Protein AF-A0A7C1KTA9-F1 (afdb_monomer)

Nearest PDB structures (foldseek):
  2efl-assembly1_A-2  TM=5.751E-01  e=6.098E+00  Homo sapiens

Secondary structure (DSSP, 8-state):
-HHHHHHHHHHHHHHHHHHHHHHHHHHTGGG-HHHHHHTT--HHHHHHHHHHHHHHHHHHHHHHHHHHHHHHHHHHHHTSSS--HHHHHHHHHHHHHTT-

Structure (mmCIF, N/CA/C/O backbone):
data_AF-A0A7C1KTA9-F1
#
_entry.id   AF-A0A7C1KTA9-F1
#
loop_
_atom_site.group_PDB
_atom_site.id
_atom_site.type_symbol
_atom_site.label_atom_id
_atom_site.label_alt_id
_atom_site.label_comp_id
_atom_site.label_asym_id
_a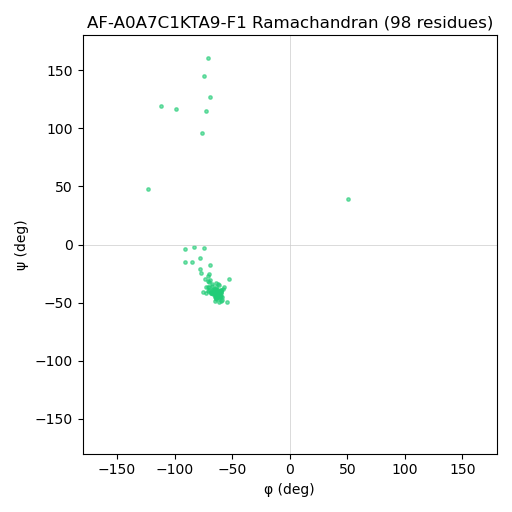tom_site.label_entity_id
_atom_site.label_seq_id
_atom_site.pdbx_PDB_ins_code
_atom_site.Cartn_x
_atom_site.Cartn_y
_atom_site.Cartn_z
_atom_site.occupancy
_atom_site.B_iso_or_equiv
_atom_site.auth_seq_id
_atom_site.auth_comp_id
_atom_site.auth_asym_id
_atom_site.auth_atom_id
_atom_site.pdbx_PDB_model_num
ATOM 1 N N . MET A 1 1 ? -27.451 -43.903 -3.979 1.00 48.47 1 MET A N 1
ATOM 2 C CA . MET A 1 1 ? -26.126 -43.315 -4.310 1.00 48.47 1 MET A CA 1
ATOM 3 C C . MET A 1 1 ? -26.170 -41.825 -4.669 1.00 48.47 1 MET A C 1
ATOM 5 O O . MET A 1 1 ? -25.280 -41.112 -4.232 1.00 48.47 1 MET A O 1
ATOM 9 N N . MET A 1 2 ? -27.190 -41.314 -5.377 1.00 46.22 2 MET A N 1
ATOM 10 C CA . MET A 1 2 ? -27.268 -39.892 -5.784 1.00 46.22 2 MET A CA 1
ATOM 11 C C . MET A 1 2 ? -27.325 -38.861 -4.634 1.00 46.22 2 MET A C 1
ATOM 13 O O . MET A 1 2 ? -26.761 -37.779 -4.770 1.00 46.22 2 MET A O 1
ATOM 17 N N . GLN A 1 3 ? -27.957 -39.165 -3.492 1.00 50.12 3 GLN A N 1
ATOM 18 C CA . GLN A 1 3 ? -28.042 -38.218 -2.362 1.00 50.12 3 GLN A CA 1
ATOM 19 C C . GLN A 1 3 ? -26.707 -38.008 -1.630 1.00 50.12 3 GLN A C 1
ATOM 21 O O . GLN A 1 3 ? -26.431 -36.902 -1.169 1.00 50.12 3 GLN A O 1
ATOM 26 N N . ARG A 1 4 ? -25.845 -39.034 -1.572 1.00 52.72 4 ARG A N 1
ATOM 27 C CA . ARG A 1 4 ? -24.536 -38.945 -0.903 1.00 52.72 4 ARG A CA 1
ATOM 28 C C . ARG A 1 4 ? -23.595 -37.994 -1.649 1.00 52.72 4 ARG A C 1
ATOM 30 O O . ARG A 1 4 ? -22.889 -37.222 -1.014 1.00 52.72 4 ARG A O 1
ATOM 37 N N . ASN A 1 5 ? -23.670 -37.969 -2.983 1.00 58.38 5 ASN A N 1
ATOM 38 C CA . ASN A 1 5 ? -22.894 -37.043 -3.814 1.00 58.38 5 ASN A CA 1
ATOM 39 C C . ASN A 1 5 ? -23.367 -35.586 -3.675 1.00 58.38 5 ASN A C 1
ATOM 41 O O . ASN A 1 5 ? -22.544 -34.677 -3.726 1.00 58.38 5 ASN A O 1
ATOM 45 N N . ARG A 1 6 ? -24.668 -35.352 -3.443 1.00 59.53 6 ARG A N 1
ATOM 46 C CA . ARG A 1 6 ? -25.200 -34.001 -3.180 1.00 59.53 6 ARG A CA 1
ATOM 47 C C . ARG A 1 6 ? -24.718 -33.449 -1.837 1.00 59.53 6 ARG A C 1
ATOM 49 O O . ARG A 1 6 ? -24.314 -32.295 -1.772 1.00 59.53 6 ARG A O 1
ATOM 56 N N . LEU A 1 7 ? -24.696 -34.284 -0.796 1.00 63.34 7 LEU A N 1
ATOM 57 C CA . LEU A 1 7 ? -24.152 -33.926 0.520 1.00 63.34 7 LEU A CA 1
ATOM 58 C C . LEU A 1 7 ? -22.658 -33.592 0.455 1.00 63.34 7 LEU A C 1
ATOM 60 O O . LEU A 1 7 ? -22.240 -32.581 1.008 1.00 63.34 7 LEU A O 1
ATOM 64 N N . PHE A 1 8 ? -21.871 -34.383 -0.278 1.00 69.31 8 PHE A N 1
ATOM 65 C CA . PHE A 1 8 ? -20.453 -34.086 -0.501 1.00 69.31 8 PHE A CA 1
ATOM 66 C C . PHE A 1 8 ? -20.238 -32.755 -1.235 1.00 69.31 8 PHE A C 1
ATOM 68 O O . PHE A 1 8 ? -19.364 -31.989 -0.840 1.00 69.31 8 PHE A O 1
ATOM 75 N N . GLY A 1 9 ? -21.059 -32.443 -2.244 1.00 70.69 9 GLY A N 1
ATOM 76 C CA . GLY A 1 9 ? -21.002 -31.153 -2.939 1.00 70.69 9 GLY A CA 1
ATOM 77 C C . GLY A 1 9 ? -21.313 -29.965 -2.024 1.00 70.69 9 GLY A C 1
ATOM 78 O O . GLY A 1 9 ? -20.595 -28.970 -2.046 1.00 70.69 9 GLY A O 1
ATOM 79 N N . ILE A 1 10 ? -22.327 -30.088 -1.161 1.00 76.31 10 ILE A N 1
ATOM 80 C CA . ILE A 1 10 ? -22.696 -29.039 -0.195 1.00 76.31 10 ILE A CA 1
ATOM 81 C C . ILE A 1 10 ? -21.578 -28.822 0.833 1.00 76.31 10 ILE A C 1
ATOM 83 O O . ILE A 1 10 ? -21.218 -27.680 1.112 1.00 76.31 10 ILE A O 1
ATOM 87 N N . ILE A 1 11 ? -20.994 -29.902 1.361 1.00 76.31 11 ILE A N 1
ATOM 88 C CA . ILE A 1 11 ? -19.878 -29.823 2.314 1.00 76.31 11 ILE A CA 1
ATOM 89 C C . ILE A 1 11 ? -18.654 -29.176 1.651 1.00 76.31 11 ILE A C 1
ATOM 91 O O . ILE A 1 11 ? -18.033 -28.297 2.240 1.00 76.31 11 ILE A O 1
ATOM 95 N N . PHE A 1 12 ? -18.340 -29.544 0.408 1.00 77.75 12 PHE A N 1
ATOM 96 C CA . PHE A 1 12 ? -17.226 -28.962 -0.343 1.00 77.75 12 PHE A CA 1
ATOM 97 C C . PHE A 1 12 ? -17.421 -27.459 -0.608 1.00 77.75 12 PHE A C 1
ATOM 99 O O . PHE A 1 12 ? -16.502 -26.670 -0.388 1.00 77.75 12 PHE A O 1
ATOM 106 N N . CYS A 1 13 ? -18.631 -27.035 -0.989 1.00 72.56 13 CYS A N 1
ATOM 107 C CA . CYS A 1 13 ? -18.960 -25.618 -1.150 1.00 72.56 13 CYS A CA 1
ATOM 108 C C . CYS A 1 13 ? -18.904 -24.843 0.176 1.00 72.56 13 CYS A C 1
ATOM 110 O O . CYS A 1 13 ? -18.433 -23.709 0.191 1.00 72.56 13 CYS A O 1
ATOM 112 N N . ALA A 1 14 ? -19.335 -25.442 1.290 1.00 70.94 14 ALA A N 1
ATOM 113 C CA . ALA A 1 14 ? -19.250 -24.818 2.610 1.00 70.94 14 ALA A CA 1
ATOM 114 C C . ALA A 1 14 ? -17.792 -24.626 3.062 1.00 70.94 14 ALA A C 1
ATOM 116 O O . ALA A 1 14 ? -17.443 -23.563 3.567 1.00 70.94 14 ALA A O 1
ATOM 117 N N . VAL A 1 15 ? -16.921 -25.612 2.823 1.00 72.38 15 VAL A N 1
ATOM 118 C CA . VAL A 1 15 ? -15.483 -25.509 3.125 1.00 72.38 15 VAL A CA 1
ATOM 119 C C . VAL A 1 15 ? -14.814 -24.435 2.263 1.00 72.38 15 VAL A C 1
ATOM 121 O O . VAL A 1 15 ? -14.053 -23.626 2.787 1.00 72.38 15 VAL A O 1
ATOM 124 N N . LEU A 1 16 ? -15.147 -24.360 0.970 1.00 66.94 16 LEU A N 1
ATOM 125 C CA . LEU A 1 16 ? -14.666 -23.287 0.095 1.00 66.94 16 LEU A CA 1
ATOM 126 C C . LEU A 1 16 ? -15.142 -21.904 0.563 1.00 66.94 16 LEU A C 1
ATOM 128 O O . LEU A 1 16 ? -14.341 -20.978 0.602 1.00 66.94 16 LEU A O 1
ATOM 132 N N . LEU A 1 17 ? -16.402 -21.760 0.984 1.00 60.56 17 LEU A N 1
ATOM 133 C CA . LEU A 1 17 ? -16.930 -20.501 1.526 1.00 60.56 17 LEU A CA 1
ATOM 134 C C . LEU A 1 17 ? -16.230 -20.076 2.826 1.00 60.56 17 LEU A C 1
ATOM 136 O O . LEU A 1 17 ? -15.962 -18.889 3.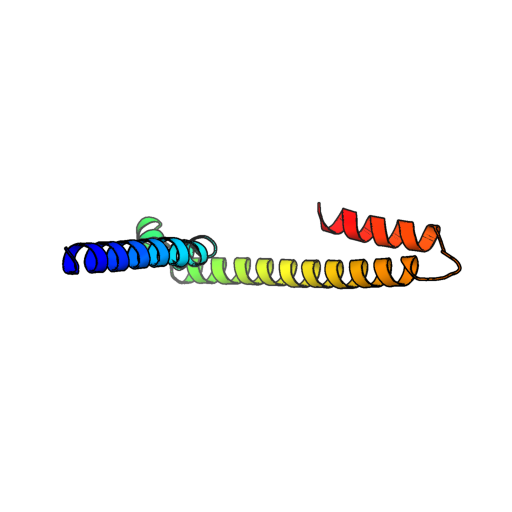009 1.00 60.56 17 LEU A O 1
ATOM 140 N N . ILE A 1 18 ? -15.895 -21.021 3.709 1.00 61.16 18 ILE A N 1
ATOM 141 C CA . ILE A 1 18 ? -15.146 -20.751 4.949 1.00 61.16 18 ILE A CA 1
ATOM 142 C C . ILE A 1 18 ? -13.710 -20.304 4.634 1.00 61.16 18 ILE A C 1
ATOM 144 O O . ILE A 1 18 ? -13.235 -19.336 5.226 1.00 61.16 18 ILE A O 1
ATOM 148 N N . LEU A 1 19 ? -13.043 -20.952 3.673 1.00 56.78 19 LEU A N 1
ATOM 149 C CA . LEU A 1 19 ? -11.698 -20.566 3.230 1.00 56.78 19 LEU A CA 1
ATOM 150 C C . LEU A 1 19 ? -11.694 -19.183 2.554 1.00 56.78 19 LEU A C 1
ATOM 152 O O . LEU A 1 19 ? -10.841 -18.363 2.872 1.00 56.78 19 LEU A O 1
ATOM 156 N N . PHE A 1 20 ? -12.684 -18.877 1.706 1.00 51.44 20 PHE A N 1
ATOM 157 C CA . PHE A 1 20 ? -12.814 -17.562 1.059 1.00 51.44 20 PHE A CA 1
ATOM 158 C C . PHE A 1 20 ? -13.223 -16.433 2.025 1.00 51.44 20 PHE A C 1
ATOM 160 O O . PHE A 1 20 ? -12.877 -15.276 1.797 1.00 51.44 20 PHE A O 1
ATOM 167 N N . SER A 1 21 ? -13.931 -16.740 3.118 1.00 51.69 21 SER A N 1
ATOM 168 C CA . SER A 1 21 ? -14.311 -15.742 4.137 1.00 51.69 21 SER A CA 1
ATOM 169 C C . SER A 1 21 ? -13.161 -15.377 5.084 1.00 51.69 21 SER A C 1
ATOM 171 O O . SER A 1 21 ? -13.189 -14.320 5.718 1.00 51.69 21 SER A O 1
ATOM 173 N N . ALA A 1 22 ? -12.145 -16.238 5.198 1.00 50.81 22 ALA A N 1
ATOM 174 C CA . ALA A 1 22 ? -11.026 -16.040 6.115 1.00 50.81 22 ALA A CA 1
ATOM 175 C C . ALA A 1 22 ? -10.105 -14.877 5.696 1.00 50.81 22 ALA A C 1
ATOM 177 O O . ALA A 1 22 ? -9.576 -14.187 6.573 1.00 50.81 22 ALA A O 1
ATOM 178 N N . ASP A 1 23 ? -9.986 -14.598 4.393 1.00 48.50 23 ASP A N 1
ATOM 179 C CA . ASP A 1 23 ? -9.003 -13.653 3.840 1.00 48.50 23 ASP A CA 1
ATOM 180 C C . ASP A 1 23 ? -9.321 -12.172 4.118 1.00 48.50 23 ASP A C 1
ATOM 182 O O . ASP A 1 23 ? -8.435 -11.384 4.446 1.00 48.50 23 ASP A O 1
ATOM 186 N N . LEU A 1 24 ? -10.599 -11.776 4.106 1.00 46.09 24 LEU A N 1
ATOM 187 C CA . LEU A 1 24 ? -10.990 -10.394 4.434 1.00 46.09 24 LEU A CA 1
ATOM 188 C C . LEU A 1 24 ? -10.877 -10.088 5.936 1.00 46.09 24 LEU A C 1
ATOM 190 O O . LEU A 1 24 ? -10.600 -8.954 6.326 1.00 46.09 24 LEU A O 1
ATOM 194 N N . SER A 1 25 ? -11.050 -11.102 6.788 1.00 49.81 25 SER A N 1
ATOM 195 C CA . SER A 1 25 ? -11.001 -10.933 8.247 1.00 49.81 25 SER A CA 1
ATOM 196 C C . SER A 1 25 ? -9.581 -10.806 8.812 1.00 49.81 25 SER A C 1
ATOM 198 O O . SER A 1 25 ? -9.411 -10.207 9.873 1.00 49.81 25 SER A O 1
ATOM 200 N N . HIS A 1 26 ? -8.561 -11.326 8.116 1.00 56.84 26 HIS A N 1
ATOM 201 C CA . HIS A 1 26 ? -7.176 -11.290 8.601 1.00 56.84 26 HIS A CA 1
ATOM 202 C C . HIS A 1 26 ? -6.545 -9.900 8.461 1.00 56.84 26 HIS A C 1
ATOM 204 O O . HIS A 1 26 ? -5.876 -9.431 9.384 1.00 56.84 26 HIS A O 1
ATOM 210 N N . ALA A 1 27 ? -6.800 -9.205 7.349 1.00 66.62 27 ALA A N 1
ATOM 211 C CA . ALA A 1 27 ? -6.242 -7.872 7.112 1.00 66.62 27 ALA A CA 1
ATOM 212 C C . ALA A 1 27 ? -6.856 -6.789 8.019 1.00 66.62 27 ALA A C 1
ATOM 214 O O . ALA A 1 27 ? -6.199 -5.792 8.308 1.00 66.62 27 ALA A O 1
ATOM 215 N N . GLN A 1 28 ? -8.091 -6.995 8.489 1.00 85.31 28 GLN A N 1
ATOM 216 C CA . GLN A 1 28 ? -8.815 -6.079 9.375 1.00 85.31 28 GLN A CA 1
ATOM 217 C C . GLN A 1 28 ? -9.254 -6.759 10.675 1.00 85.31 28 GLN A C 1
ATOM 219 O O . GLN A 1 28 ? -10.401 -6.637 11.107 1.00 85.31 28 GLN A O 1
ATOM 224 N N . TRP A 1 29 ? -8.341 -7.484 11.323 1.00 86.00 29 TRP A N 1
ATOM 225 C CA . TRP A 1 29 ? -8.641 -8.282 12.517 1.00 86.00 29 TRP A CA 1
ATOM 226 C C . TRP A 1 29 ? -9.335 -7.488 13.638 1.00 86.00 29 TRP A C 1
ATOM 228 O O . TRP A 1 29 ? -10.135 -8.049 14.384 1.00 86.00 29 TRP A O 1
ATOM 238 N N . TRP A 1 30 ? -9.087 -6.178 13.753 1.00 87.25 30 TRP A N 1
ATOM 239 C CA . TRP A 1 30 ? -9.707 -5.311 14.768 1.00 87.25 30 TRP A CA 1
ATOM 240 C C . TRP A 1 30 ? -11.178 -4.981 14.468 1.00 87.25 30 TRP A C 1
ATOM 242 O O . TRP A 1 30 ? -11.835 -4.320 15.265 1.00 87.25 30 TRP A O 1
ATOM 252 N N . LYS A 1 31 ? -11.727 -5.432 13.335 1.00 86.44 31 LYS A N 1
ATOM 253 C CA . LYS A 1 31 ? -13.173 -5.427 13.063 1.00 86.44 31 LYS A CA 1
ATOM 254 C C . LYS A 1 31 ? -13.873 -6.664 13.631 1.00 86.44 31 LYS A C 1
ATOM 256 O O . LYS A 1 31 ? -15.098 -6.668 13.753 1.00 86.44 31 LYS A O 1
ATOM 261 N N . ASN A 1 32 ? -13.124 -7.707 13.998 1.00 86.12 32 ASN A N 1
ATOM 262 C CA . ASN A 1 32 ? -13.673 -8.908 14.615 1.00 86.12 32 ASN A CA 1
ATOM 263 C C . ASN A 1 32 ? -14.088 -8.616 16.068 1.00 86.12 32 ASN A C 1
ATOM 265 O O . ASN A 1 32 ? -13.241 -8.352 16.921 1.00 86.12 32 ASN A O 1
ATOM 269 N N . LYS A 1 33 ? -15.394 -8.707 16.350 1.00 84.25 33 LYS A N 1
ATOM 270 C CA . LYS A 1 33 ? -15.971 -8.408 17.671 1.00 84.25 33 LYS A CA 1
ATOM 271 C C . LYS A 1 33 ? -15.450 -9.316 18.788 1.00 84.25 33 LYS A C 1
ATOM 273 O O . LYS A 1 33 ? -15.270 -8.851 19.909 1.00 84.25 33 LYS A O 1
ATOM 278 N N . ASP A 1 34 ? -15.180 -10.585 18.494 1.00 84.19 34 ASP A N 1
ATOM 279 C CA . ASP A 1 3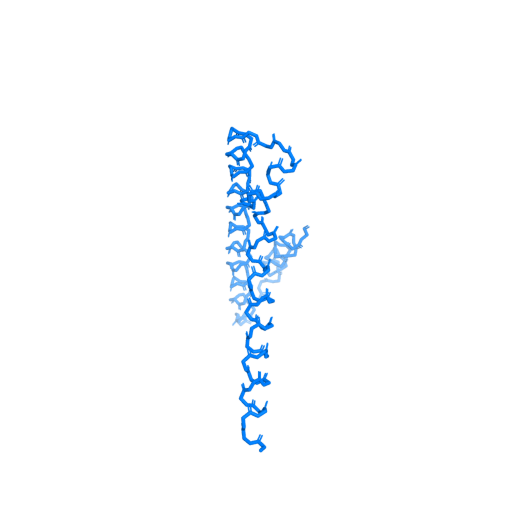4 ? -14.675 -11.530 19.493 1.00 84.19 34 ASP A CA 1
ATOM 280 C C . ASP A 1 34 ? -13.233 -11.194 19.871 1.00 84.19 34 ASP A C 1
ATOM 282 O O . ASP A 1 34 ? -12.849 -11.260 21.040 1.00 84.19 34 ASP A O 1
ATOM 286 N N . LEU A 1 35 ? -12.424 -10.805 18.883 1.00 83.31 35 LEU A N 1
ATOM 287 C CA . LEU A 1 35 ? -11.033 -10.439 19.111 1.00 83.31 35 LEU A CA 1
ATOM 288 C C . LEU A 1 35 ? -10.916 -9.086 19.822 1.00 83.31 35 LEU A C 1
ATOM 290 O O . LEU A 1 35 ? -10.135 -8.956 20.763 1.00 83.31 35 LEU A O 1
ATOM 294 N N . THR A 1 36 ? -11.720 -8.094 19.431 1.00 86.12 36 THR A N 1
ATOM 295 C CA . THR A 1 36 ? -11.744 -6.783 20.097 1.00 86.12 36 THR A CA 1
ATOM 296 C C . THR A 1 36 ? -12.237 -6.885 21.534 1.00 86.12 36 THR A C 1
ATOM 298 O O . THR A 1 36 ? -11.661 -6.238 22.407 1.00 86.12 36 THR A O 1
ATOM 301 N N . ALA A 1 37 ? -13.232 -7.737 21.807 1.00 85.94 37 ALA A N 1
ATOM 302 C CA . ALA A 1 37 ? -13.706 -8.012 23.160 1.00 85.94 37 ALA A CA 1
ATOM 303 C C . ALA A 1 37 ? -12.626 -8.695 24.014 1.00 85.94 37 ALA A C 1
ATOM 305 O O . ALA A 1 37 ? -12.368 -8.257 25.137 1.00 85.94 37 ALA A O 1
ATOM 306 N N . LYS A 1 38 ? -11.934 -9.711 23.475 1.00 87.69 38 LYS A N 1
ATOM 307 C CA . LYS A 1 38 ? -10.802 -10.374 24.154 1.00 87.69 38 LYS A CA 1
ATOM 308 C C . LYS A 1 38 ? -9.665 -9.402 24.474 1.00 87.69 38 LYS A C 1
ATOM 310 O O . LYS A 1 38 ? -9.100 -9.461 25.562 1.00 87.69 38 LYS A O 1
ATOM 315 N N . LEU A 1 39 ? -9.357 -8.495 23.549 1.00 89.31 39 LEU A N 1
ATOM 316 C CA . LEU A 1 39 ? -8.318 -7.472 23.700 1.00 89.31 39 LEU A CA 1
ATOM 317 C C . LEU A 1 39 ? -8.794 -6.222 24.455 1.00 89.31 39 LEU A C 1
ATOM 319 O O . LEU A 1 39 ? -8.000 -5.312 24.682 1.00 89.31 39 LEU A O 1
ATOM 323 N N . LYS A 1 40 ? -10.075 -6.174 24.851 1.00 92.50 40 LYS A N 1
ATOM 324 C CA . LYS A 1 40 ? -10.716 -5.039 25.533 1.00 92.50 40 LYS A CA 1
ATOM 325 C C . LYS A 1 40 ? -10.490 -3.707 24.808 1.00 92.50 40 LYS A C 1
ATOM 327 O O . LYS A 1 40 ? -10.274 -2.674 25.441 1.00 92.50 40 LYS A O 1
ATOM 332 N N . LEU A 1 41 ? -10.526 -3.729 23.475 1.00 88.62 41 LEU A N 1
ATOM 333 C CA . LEU A 1 41 ? -10.353 -2.525 22.670 1.00 88.62 41 LEU A CA 1
ATOM 334 C C . LEU A 1 41 ? -11.563 -1.608 22.834 1.00 88.62 41 LEU A C 1
ATOM 336 O O . LEU A 1 41 ? -12.706 -1.998 22.606 1.00 88.62 41 LEU A O 1
ATOM 340 N N . THR A 1 42 ? -11.296 -0.356 23.189 1.00 92.31 42 THR A N 1
ATOM 341 C CA . THR A 1 42 ? -12.317 0.692 23.174 1.00 92.31 42 THR A CA 1
ATOM 342 C C . THR A 1 42 ? -12.680 1.067 21.737 1.0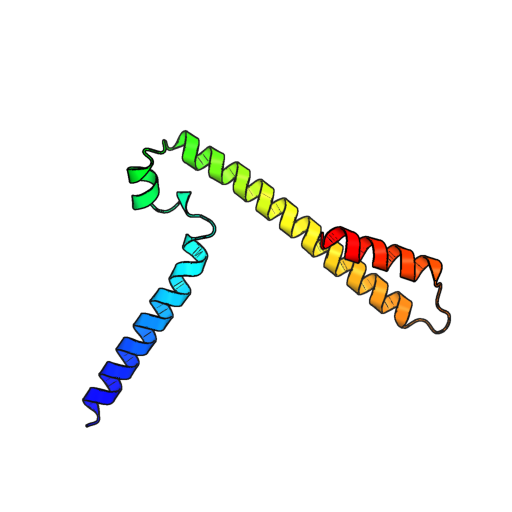0 92.31 42 THR A C 1
ATOM 344 O O . THR A 1 42 ? -11.904 0.869 20.794 1.00 92.31 42 THR A O 1
ATOM 347 N N . GLU A 1 43 ? -13.842 1.693 21.559 1.00 89.62 43 GLU A N 1
ATOM 348 C CA . GLU A 1 43 ? -14.251 2.228 20.257 1.00 89.62 43 GLU A CA 1
ATOM 349 C C . GLU A 1 43 ? -13.228 3.244 19.718 1.00 89.62 43 GLU A C 1
ATOM 351 O O . GLU A 1 43 ? -12.889 3.232 18.535 1.00 89.62 43 GLU A O 1
ATOM 356 N N . LYS A 1 44 ? -12.661 4.077 20.603 1.00 92.94 44 LYS A N 1
ATOM 357 C CA . LYS A 1 44 ? -11.622 5.053 20.251 1.00 92.94 44 LYS A CA 1
ATO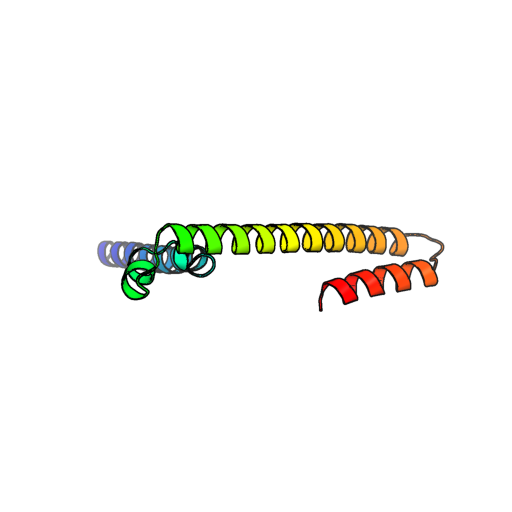M 358 C C . LYS A 1 44 ? -10.356 4.376 19.719 1.00 92.94 44 LYS A C 1
ATOM 360 O O . LYS A 1 44 ? -9.787 4.848 18.740 1.00 92.94 44 LYS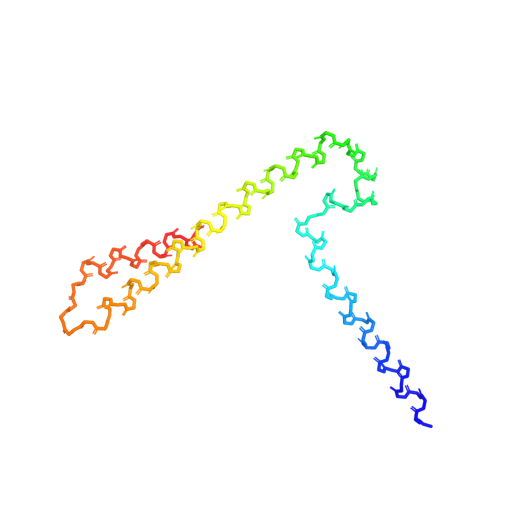 A O 1
ATOM 365 N N . GLN A 1 45 ? -9.924 3.274 20.334 1.00 90.06 45 GLN A N 1
ATOM 366 C CA . GLN A 1 45 ? -8.759 2.511 19.870 1.00 90.06 45 GLN A CA 1
ATOM 367 C C . GLN A 1 45 ? -9.033 1.819 18.535 1.00 90.06 45 GLN A C 1
ATOM 369 O O . GLN A 1 45 ? -8.197 1.886 17.642 1.00 90.06 45 GLN A O 1
ATOM 374 N N . SER A 1 46 ? -10.218 1.231 18.359 1.00 90.00 46 SER A N 1
ATOM 375 C CA . SER A 1 46 ? -10.603 0.597 17.089 1.00 90.00 46 SER A CA 1
ATOM 376 C C . SER A 1 46 ? -10.623 1.610 15.936 1.00 90.00 46 SER A C 1
ATOM 378 O O . SER A 1 46 ? -10.071 1.344 14.871 1.00 90.00 46 SER A O 1
ATOM 380 N N . LYS A 1 47 ? -11.155 2.817 16.180 1.00 92.00 47 LYS A N 1
ATOM 381 C CA . LYS A 1 47 ? -11.112 3.939 15.226 1.00 92.00 47 LYS A CA 1
ATOM 382 C C . LYS A 1 47 ? -9.689 4.419 14.929 1.00 92.00 47 LYS A C 1
ATOM 384 O O . LYS A 1 47 ? -9.395 4.792 13.800 1.00 92.00 47 LYS A O 1
ATOM 389 N N . ALA A 1 48 ? -8.796 4.421 15.916 1.00 92.69 48 ALA A N 1
ATOM 390 C CA . ALA A 1 48 ? -7.399 4.780 15.682 1.00 92.69 48 ALA A CA 1
ATOM 391 C C . ALA A 1 48 ? -6.694 3.757 14.773 1.00 92.69 48 ALA A C 1
ATOM 393 O O . ALA A 1 48 ? -5.947 4.153 13.880 1.00 92.69 48 ALA A O 1
ATOM 394 N N . ILE A 1 49 ? -6.966 2.460 14.961 1.00 91.94 49 ILE A N 1
ATOM 395 C CA . ILE A 1 49 ? -6.429 1.401 14.097 1.00 91.94 49 ILE A CA 1
ATOM 396 C C . ILE A 1 49 ? -6.977 1.541 12.669 1.00 91.94 49 ILE A C 1
ATOM 398 O O . ILE A 1 49 ? -6.199 1.431 11.725 1.00 91.94 49 ILE A O 1
ATOM 402 N N . ASP A 1 50 ? -8.263 1.877 12.506 1.00 92.44 50 ASP A N 1
ATOM 403 C CA . ASP A 1 50 ? -8.851 2.172 11.188 1.00 92.44 50 ASP A CA 1
ATOM 404 C C . ASP A 1 50 ? -8.080 3.268 10.445 1.00 92.44 50 ASP A C 1
ATOM 406 O O . ASP A 1 50 ? -7.668 3.071 9.306 1.00 92.44 50 ASP A O 1
ATOM 410 N N . VAL A 1 51 ? -7.810 4.400 11.103 1.00 94.19 51 VAL A N 1
ATOM 411 C CA . VAL A 1 51 ? -7.075 5.518 10.486 1.00 94.19 51 VAL A CA 1
ATOM 412 C C . VAL A 1 51 ? -5.662 5.102 10.063 1.00 94.19 51 VAL A C 1
ATOM 414 O O . VAL A 1 51 ? -5.191 5.491 8.991 1.00 94.19 51 VAL A O 1
ATOM 417 N N . ILE A 1 52 ? -4.976 4.305 10.888 1.00 89.81 52 ILE A N 1
ATOM 418 C CA . ILE A 1 52 ? -3.639 3.787 10.570 1.00 89.81 52 ILE A CA 1
ATOM 419 C C . ILE A 1 52 ? -3.703 2.870 9.345 1.00 89.81 52 ILE A C 1
ATOM 421 O O . ILE A 1 52 ? -2.891 3.010 8.426 1.00 89.81 52 ILE A O 1
ATOM 425 N N . TYR A 1 53 ? -4.674 1.958 9.317 1.00 90.69 53 TYR A N 1
ATOM 426 C CA . TYR A 1 53 ? -4.856 1.027 8.214 1.00 90.69 53 TYR A CA 1
ATOM 427 C C . TYR A 1 53 ? -5.205 1.741 6.909 1.00 90.69 53 TYR A C 1
ATOM 429 O O . TYR A 1 53 ? -4.561 1.492 5.893 1.00 90.69 53 TYR A O 1
ATOM 437 N N . ASP A 1 54 ? -6.145 2.683 6.932 1.00 90.31 54 ASP A N 1
ATOM 438 C CA . ASP A 1 54 ? -6.520 3.464 5.751 1.00 90.31 54 ASP A CA 1
ATOM 439 C C . ASP A 1 54 ? -5.322 4.250 5.198 1.00 90.31 54 ASP A C 1
ATOM 441 O O . ASP A 1 54 ? -5.108 4.324 3.983 1.00 90.31 54 ASP A O 1
ATOM 445 N N . GLY A 1 55 ? -4.485 4.794 6.088 1.00 91.00 55 GLY A N 1
ATOM 446 C CA . GLY A 1 55 ? -3.224 5.432 5.718 1.00 91.00 55 GLY A CA 1
ATOM 447 C C . GLY A 1 55 ? -2.250 4.467 5.034 1.00 91.00 55 GLY A C 1
ATOM 448 O O . GLY A 1 55 ? -1.632 4.823 4.028 1.00 91.00 55 GLY A O 1
ATOM 449 N N . TYR A 1 56 ? -2.132 3.240 5.542 1.00 89.12 56 TYR A N 1
ATOM 450 C CA . TYR A 1 56 ? -1.314 2.188 4.939 1.00 89.12 56 TYR A CA 1
ATOM 451 C C . TYR A 1 56 ? -1.846 1.757 3.564 1.00 89.12 56 TYR A C 1
ATOM 453 O O . TYR A 1 56 ? -1.089 1.756 2.592 1.00 89.12 56 TYR A O 1
ATOM 461 N N . VAL A 1 57 ? -3.148 1.485 3.443 1.00 88.00 57 VAL A N 1
ATOM 462 C CA . VAL A 1 57 ? -3.795 1.114 2.173 1.00 88.00 57 VAL A CA 1
ATOM 463 C C . VAL A 1 57 ? -3.620 2.218 1.131 1.00 88.00 57 VAL A C 1
ATOM 465 O O . VAL A 1 57 ? -3.286 1.942 -0.021 1.00 88.00 57 VAL A O 1
ATOM 468 N N . ARG A 1 58 ? -3.759 3.489 1.527 1.00 90.12 58 ARG A N 1
ATOM 469 C CA . ARG A 1 58 ? -3.510 4.624 0.629 1.00 90.12 58 ARG A CA 1
ATOM 470 C C . ARG A 1 58 ? -2.061 4.664 0.140 1.00 90.12 58 ARG A C 1
ATOM 472 O O . ARG A 1 58 ? -1.841 4.884 -1.050 1.00 90.12 58 ARG A O 1
ATOM 479 N N . LYS A 1 59 ? -1.078 4.434 1.017 1.00 89.44 59 LYS A N 1
ATOM 480 C CA . LYS A 1 59 ? 0.339 4.350 0.619 1.00 89.44 59 LYS A CA 1
ATOM 481 C C . LYS A 1 59 ? 0.579 3.206 -0.364 1.00 89.44 59 LYS A C 1
ATOM 483 O O . LYS A 1 59 ? 1.211 3.434 -1.393 1.00 89.44 59 LYS A O 1
ATOM 488 N N . LEU A 1 60 ? 0.021 2.023 -0.097 1.00 88.25 60 LEU A N 1
ATOM 489 C CA . LEU A 1 60 ? 0.106 0.879 -1.007 1.00 88.25 60 LEU A CA 1
ATOM 490 C C . LEU A 1 60 ? -0.484 1.195 -2.384 1.00 88.25 60 LEU A C 1
ATOM 492 O O . LEU A 1 60 ? 0.151 0.906 -3.394 1.00 88.25 60 LEU A O 1
ATOM 496 N N . MET A 1 61 ? -1.657 1.833 -2.443 1.00 88.31 61 MET A N 1
ATOM 497 C CA . MET A 1 61 ? -2.270 2.234 -3.714 1.00 88.31 61 MET A CA 1
ATOM 498 C C . MET A 1 61 ? -1.386 3.208 -4.500 1.00 88.31 61 MET A C 1
ATOM 500 O O . MET A 1 61 ? -1.214 3.042 -5.706 1.00 88.31 61 MET A O 1
ATOM 504 N N . ILE A 1 62 ? -0.794 4.203 -3.832 1.00 91.31 62 ILE A N 1
ATOM 505 C CA . ILE A 1 62 ? 0.113 5.166 -4.477 1.00 91.31 62 ILE A CA 1
ATOM 506 C C . ILE A 1 62 ? 1.358 4.458 -5.025 1.00 91.31 62 ILE A C 1
ATOM 508 O O . ILE A 1 62 ? 1.741 4.699 -6.170 1.00 91.31 62 ILE A O 1
ATOM 512 N N . MET A 1 63 ? 1.971 3.564 -4.243 1.00 88.06 63 MET A N 1
ATOM 513 C CA . MET A 1 63 ? 3.141 2.795 -4.680 1.00 88.06 63 MET A CA 1
ATOM 514 C C . MET A 1 63 ? 2.808 1.858 -5.842 1.00 88.06 63 MET A C 1
ATOM 516 O O . MET A 1 63 ? 3.544 1.819 -6.823 1.00 88.06 63 MET A O 1
ATOM 520 N N . SER A 1 64 ? 1.677 1.152 -5.768 1.00 87.50 64 SER A N 1
ATOM 521 C CA . SER A 1 64 ? 1.201 0.261 -6.829 1.00 87.50 64 SER A CA 1
ATOM 522 C C . SER A 1 64 ? 0.962 1.020 -8.135 1.00 87.50 64 SER A C 1
ATOM 524 O O . SER A 1 64 ? 1.433 0.591 -9.189 1.00 87.50 64 SER A O 1
ATOM 526 N N . LYS A 1 65 ? 0.323 2.195 -8.061 1.00 91.50 65 LYS A N 1
ATOM 527 C CA . LYS A 1 65 ? 0.143 3.072 -9.220 1.00 91.50 65 LYS A CA 1
ATOM 528 C C . LYS A 1 65 ? 1.487 3.497 -9.811 1.00 91.50 65 LYS A C 1
ATOM 530 O O . LYS A 1 65 ? 1.692 3.338 -11.0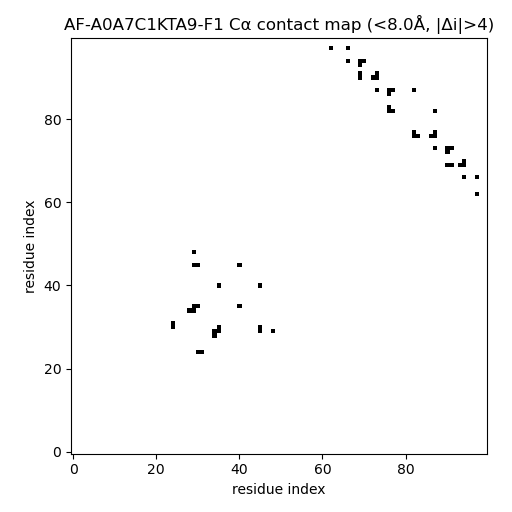09 1.00 91.50 65 LYS A O 1
ATOM 535 N N . LYS A 1 66 ? 2.421 3.967 -8.977 1.00 91.88 66 LYS A N 1
ATOM 536 C CA . LYS A 1 66 ? 3.757 4.376 -9.434 1.00 91.88 66 LYS A CA 1
ATOM 537 C C . LYS A 1 66 ? 4.512 3.219 -10.102 1.00 91.88 66 LYS A C 1
ATOM 539 O O . LYS A 1 66 ? 5.144 3.413 -11.133 1.00 91.88 66 LYS A O 1
ATOM 544 N N . LEU A 1 67 ? 4.404 2.007 -9.557 1.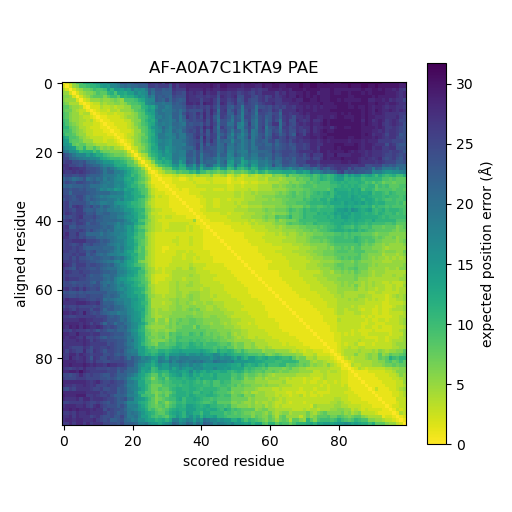00 90.94 67 LEU A N 1
ATOM 545 C CA . LEU A 1 67 ? 5.002 0.808 -10.141 1.00 90.94 67 LEU A CA 1
ATOM 546 C C . LEU A 1 67 ? 4.389 0.469 -11.510 1.00 90.94 67 LEU A C 1
ATOM 548 O O . LEU A 1 67 ? 5.121 0.141 -12.441 1.00 90.94 67 LEU A O 1
ATOM 552 N N . MET A 1 68 ? 3.061 0.558 -11.648 1.00 91.12 68 MET A N 1
ATOM 553 C CA . MET A 1 68 ? 2.380 0.373 -12.936 1.00 91.12 68 MET A CA 1
ATOM 554 C C . MET A 1 68 ? 2.821 1.411 -13.970 1.00 91.12 68 MET A C 1
ATOM 556 O O . MET A 1 68 ? 3.131 1.039 -15.102 1.00 91.12 68 MET A O 1
ATOM 560 N N . ASP A 1 69 ? 2.878 2.684 -13.581 1.00 92.94 69 ASP A N 1
ATOM 561 C CA . ASP A 1 69 ? 3.283 3.780 -14.462 1.00 92.94 69 ASP A CA 1
ATOM 562 C C . ASP A 1 69 ? 4.740 3.604 -14.924 1.00 92.94 69 ASP A C 1
ATOM 564 O O . ASP A 1 69 ? 5.025 3.691 -16.120 1.00 92.94 69 ASP A O 1
ATOM 568 N N . ASN A 1 70 ? 5.649 3.247 -14.011 1.00 90.88 70 ASN A N 1
ATOM 569 C CA . ASN A 1 70 ? 7.054 3.007 -14.339 1.00 90.88 70 ASN A CA 1
ATOM 570 C C . ASN A 1 70 ? 7.246 1.759 -15.212 1.00 90.88 70 ASN A C 1
ATOM 572 O O . ASN A 1 70 ? 8.011 1.806 -16.171 1.00 90.88 70 ASN A O 1
ATOM 576 N N . ASN A 1 71 ? 6.510 0.670 -14.966 1.00 90.44 71 ASN A N 1
ATOM 577 C CA . ASN A 1 71 ? 6.533 -0.504 -15.848 1.00 90.44 71 ASN A CA 1
ATOM 578 C C . ASN A 1 71 ? 6.016 -0.167 -17.251 1.00 90.44 71 ASN A C 1
ATOM 580 O O . ASN A 1 71 ? 6.581 -0.611 -18.250 1.00 90.44 71 ASN A O 1
ATOM 584 N N . ARG A 1 72 ? 4.951 0.638 -17.347 1.00 92.25 72 ARG A N 1
ATOM 585 C CA . ARG A 1 72 ? 4.438 1.110 -18.636 1.00 92.25 72 ARG A CA 1
ATOM 586 C C . ARG A 1 72 ? 5.482 1.958 -19.358 1.00 92.25 72 ARG A C 1
ATOM 588 O O . ARG A 1 72 ? 5.684 1.753 -20.552 1.00 92.25 72 ARG A O 1
ATOM 595 N N . LYS A 1 73 ? 6.146 2.873 -18.646 1.00 91.56 73 LYS A N 1
ATOM 596 C CA . LYS A 1 73 ? 7.221 3.701 -19.200 1.00 91.56 73 LYS A CA 1
ATOM 597 C C . LYS A 1 73 ? 8.384 2.837 -19.691 1.00 91.56 73 LYS A C 1
ATOM 599 O O . LYS A 1 73 ? 8.837 3.025 -20.813 1.00 91.56 73 LYS A O 1
ATOM 604 N N . LEU A 1 74 ? 8.809 1.852 -18.902 1.00 90.00 74 LEU A N 1
ATOM 605 C CA . LEU A 1 74 ? 9.868 0.918 -19.281 1.00 90.00 74 LEU A CA 1
ATOM 606 C C . LEU A 1 74 ? 9.511 0.155 -20.563 1.00 90.00 74 LEU A C 1
ATOM 608 O O . LEU A 1 74 ? 10.297 0.139 -21.503 1.00 90.00 74 LEU A O 1
ATOM 612 N N . ASN A 1 75 ? 8.293 -0.386 -20.650 1.00 90.00 75 ASN A N 1
ATOM 613 C CA . ASN A 1 75 ? 7.818 -1.060 -21.860 1.00 90.00 75 ASN A CA 1
ATOM 614 C C . ASN A 1 75 ? 7.820 -0.132 -23.082 1.00 90.00 75 ASN A C 1
ATOM 616 O O . ASN A 1 75 ? 8.167 -0.563 -24.173 1.00 90.00 75 ASN A O 1
ATOM 620 N N . GLN A 1 76 ? 7.452 1.142 -22.920 1.00 91.44 76 GLN A N 1
ATOM 621 C CA . GLN A 1 76 ? 7.496 2.112 -24.018 1.00 91.44 76 GLN A CA 1
ATOM 622 C C . GLN A 1 76 ? 8.924 2.414 -24.477 1.00 91.44 76 GLN A C 1
ATOM 624 O O . GLN A 1 76 ? 9.142 2.565 -25.674 1.00 91.44 76 GLN A O 1
ATOM 629 N N . LEU A 1 77 ? 9.885 2.501 -23.552 1.00 89.62 77 LEU A N 1
ATOM 630 C CA . LEU A 1 77 ? 11.292 2.734 -23.884 1.00 89.62 77 LEU A CA 1
ATOM 631 C C . LEU A 1 77 ? 11.912 1.540 -24.612 1.00 89.62 77 LEU A C 1
ATOM 633 O O . LEU A 1 77 ? 12.618 1.737 -25.593 1.00 89.62 77 LEU A O 1
ATOM 637 N N . LEU A 1 78 ? 11.590 0.318 -24.184 1.00 87.12 78 LEU A N 1
ATOM 638 C CA . LEU A 1 78 ? 12.094 -0.915 -24.798 1.00 87.12 78 LEU A CA 1
ATOM 639 C C . LEU A 1 78 ? 11.534 -1.182 -26.206 1.00 87.12 78 LEU A C 1
ATOM 641 O O . LEU A 1 78 ? 12.094 -1.993 -26.934 1.00 87.12 78 LEU A O 1
ATOM 645 N N . LEU A 1 79 ? 10.431 -0.532 -26.586 1.00 90.12 79 LEU A N 1
ATOM 646 C CA . LEU A 1 79 ? 9.823 -0.648 -27.917 1.00 90.12 79 LEU A CA 1
ATOM 647 C C . LEU A 1 79 ? 10.339 0.399 -28.919 1.00 90.12 79 LEU A C 1
ATOM 649 O O . LEU A 1 79 ? 9.921 0.377 -30.076 1.00 90.12 79 LEU A O 1
ATOM 653 N N . LYS A 1 80 ? 11.195 1.339 -28.494 1.00 90.00 80 LYS A N 1
ATOM 654 C CA . LYS A 1 80 ? 11.801 2.324 -29.398 1.00 90.00 80 LYS A CA 1
ATOM 655 C C . LYS A 1 80 ? 12.894 1.669 -30.244 1.00 90.00 80 LYS A C 1
ATOM 657 O O . LYS A 1 80 ? 13.611 0.797 -29.767 1.00 90.00 80 LYS A O 1
ATOM 662 N N . GLU A 1 81 ? 13.022 2.124 -31.489 1.00 82.31 81 GLU A N 1
ATOM 663 C CA . GLU A 1 81 ? 14.064 1.669 -32.423 1.00 82.31 81 GLU A CA 1
ATOM 664 C C . GLU A 1 81 ? 15.468 2.111 -31.978 1.00 82.31 81 GLU A C 1
ATOM 666 O O . GLU A 1 81 ? 16.427 1.361 -32.134 1.00 82.31 81 GLU A O 1
ATOM 671 N N . ASP A 1 82 ? 15.562 3.288 -31.353 1.00 87.19 82 ASP A N 1
ATOM 672 C CA . ASP A 1 82 ? 16.763 3.776 -30.676 1.00 87.19 82 ASP A CA 1
ATOM 673 C C . ASP A 1 82 ? 16.513 3.830 -29.163 1.00 87.19 82 ASP A C 1
ATOM 675 O O . ASP A 1 82 ? 15.582 4.497 -28.687 1.00 87.19 82 ASP A O 1
ATOM 679 N N . ILE A 1 83 ? 17.306 3.068 -28.411 1.00 86.38 83 ILE A N 1
ATOM 680 C CA . ILE A 1 83 ? 17.127 2.868 -26.973 1.00 86.38 83 ILE A CA 1
ATOM 681 C C . ILE A 1 83 ? 18.085 3.790 -26.220 1.00 86.38 83 ILE A C 1
ATOM 683 O O . ILE A 1 83 ? 19.300 3.607 -26.256 1.00 86.38 83 ILE A O 1
ATOM 687 N N . ASP A 1 84 ? 17.529 4.723 -25.445 1.00 88.75 84 ASP A N 1
ATOM 688 C CA . ASP A 1 84 ? 18.297 5.460 -24.441 1.00 88.75 84 ASP A CA 1
ATOM 689 C C . ASP A 1 84 ? 18.532 4.561 -23.217 1.00 88.75 84 ASP A C 1
ATOM 691 O O . ASP A 1 84 ? 17.686 4.428 -22.327 1.00 88.75 84 ASP A O 1
ATOM 695 N N . GLU A 1 85 ? 19.699 3.920 -23.188 1.00 87.19 85 GLU A N 1
ATOM 696 C CA . GLU A 1 85 ? 20.115 3.005 -22.124 1.00 87.19 85 GLU A CA 1
ATOM 697 C C . GLU A 1 85 ? 20.090 3.668 -20.737 1.00 87.19 85 GLU A C 1
ATOM 699 O O . GLU A 1 85 ? 19.680 3.050 -19.752 1.00 87.19 85 GLU A O 1
ATOM 704 N N . LYS A 1 86 ? 20.451 4.954 -20.646 1.00 89.56 86 LYS A N 1
ATOM 705 C CA . LYS A 1 86 ? 20.477 5.687 -19.377 1.00 89.56 86 LYS A CA 1
ATOM 706 C C . LYS A 1 86 ? 19.064 5.934 -18.857 1.00 89.56 86 LYS A C 1
ATOM 708 O O . LYS A 1 86 ? 18.826 5.823 -17.652 1.00 89.56 86 LYS A O 1
ATOM 713 N N . GLU A 1 87 ? 18.125 6.249 -19.747 1.00 88.19 87 GLU A N 1
ATOM 714 C CA . GLU A 1 87 ? 16.717 6.401 -19.376 1.00 88.19 87 GLU A CA 1
ATOM 715 C C . GLU A 1 87 ? 16.103 5.058 -18.947 1.00 88.19 87 GLU A C 1
ATOM 717 O O . GLU A 1 87 ? 15.397 4.997 -17.938 1.00 88.19 87 GLU A O 1
ATOM 722 N N . VAL A 1 88 ? 16.410 3.969 -19.661 1.00 89.19 88 VAL A N 1
ATOM 723 C CA . VAL A 1 88 ? 15.938 2.614 -19.330 1.00 89.19 88 VAL A CA 1
ATOM 724 C C . VAL A 1 88 ? 16.435 2.165 -17.956 1.00 89.19 88 VAL A C 1
ATOM 726 O O . VAL A 1 88 ? 15.622 1.730 -17.137 1.00 89.19 88 VAL A O 1
ATOM 729 N N . ILE A 1 89 ? 17.736 2.306 -17.677 1.00 90.19 89 ILE A N 1
ATOM 730 C CA . ILE A 1 89 ? 18.325 1.947 -16.377 1.00 90.19 89 ILE A CA 1
ATOM 731 C C . ILE A 1 89 ? 17.697 2.782 -15.257 1.00 90.19 89 ILE A C 1
ATOM 733 O O . ILE A 1 89 ? 17.278 2.222 -14.248 1.00 90.19 89 ILE A O 1
ATOM 737 N N . GLY A 1 90 ? 17.529 4.094 -15.455 1.00 89.62 90 GLY A N 1
ATOM 738 C CA . GLY A 1 90 ? 16.908 4.962 -14.452 1.00 89.62 90 GLY A CA 1
ATOM 739 C C . GLY A 1 90 ? 15.477 4.540 -14.098 1.00 89.62 90 GLY A C 1
ATOM 740 O O . GLY A 1 90 ? 15.121 4.457 -12.924 1.00 89.62 90 GLY A O 1
ATOM 741 N N . VAL A 1 91 ? 14.656 4.202 -15.098 1.00 88.06 91 VAL A N 1
ATOM 742 C CA . VAL A 1 91 ? 13.283 3.727 -14.852 1.00 88.06 91 VAL A CA 1
ATOM 743 C C . VAL A 1 91 ? 13.280 2.332 -14.211 1.00 88.06 91 VAL A C 1
ATOM 745 O O . VAL A 1 91 ? 12.458 2.068 -13.331 1.00 88.06 91 VAL A O 1
ATOM 748 N N . ALA A 1 92 ? 14.203 1.445 -14.594 1.00 86.94 92 ALA A N 1
ATOM 749 C CA . ALA A 1 92 ? 14.347 0.122 -13.985 1.00 86.94 92 ALA A CA 1
ATOM 750 C C . ALA A 1 92 ? 14.780 0.198 -12.506 1.00 86.94 92 ALA A C 1
ATOM 752 O O . ALA A 1 92 ? 14.245 -0.536 -11.668 1.00 86.94 92 ALA A O 1
ATOM 753 N N . ASP A 1 93 ? 15.673 1.123 -12.159 1.00 88.50 93 ASP A N 1
ATOM 754 C CA . ASP A 1 93 ? 16.086 1.388 -10.778 1.00 88.50 93 ASP A CA 1
ATOM 755 C C . ASP A 1 93 ? 14.915 1.896 -9.929 1.00 88.50 93 ASP A C 1
ATOM 757 O O . ASP A 1 93 ? 14.722 1.460 -8.793 1.00 88.50 93 ASP A O 1
ATOM 761 N N . GLU A 1 94 ? 14.050 2.746 -10.486 1.00 88.38 94 GLU A N 1
ATOM 762 C CA . GLU A 1 94 ? 12.838 3.164 -9.781 1.00 88.38 94 GLU A CA 1
ATOM 763 C C . GLU A 1 94 ? 11.851 2.005 -9.559 1.00 88.38 94 GLU A C 1
ATOM 765 O O . GLU A 1 94 ? 11.238 1.911 -8.494 1.00 88.38 94 GLU A O 1
ATOM 770 N N . VAL A 1 95 ? 11.686 1.107 -10.538 1.00 86.12 95 VAL A N 1
ATOM 771 C CA . VAL A 1 95 ? 10.831 -0.089 -10.407 1.00 86.12 95 VAL A CA 1
ATOM 772 C C . VAL A 1 95 ? 11.371 -1.036 -9.336 1.00 86.12 95 VAL A C 1
ATOM 774 O O . VAL A 1 95 ? 10.601 -1.547 -8.520 1.00 86.12 95 VAL A O 1
ATOM 777 N N . THR A 1 96 ? 12.683 -1.278 -9.319 1.00 84.62 96 THR A N 1
ATOM 778 C CA . THR A 1 96 ? 13.319 -2.168 -8.335 1.00 84.62 96 THR A CA 1
ATOM 779 C C .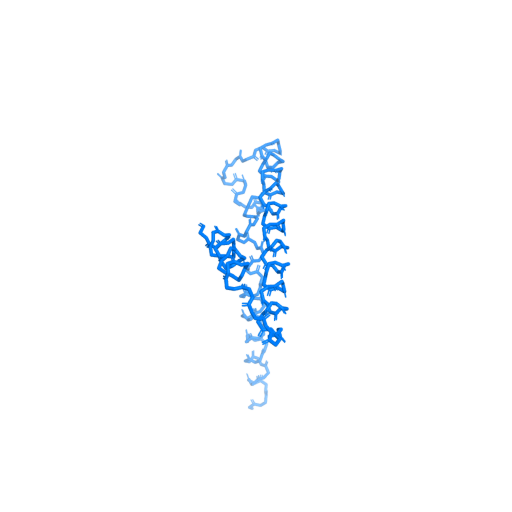 THR A 1 96 ? 13.344 -1.553 -6.938 1.00 84.62 96 THR A C 1
ATOM 781 O O . THR A 1 96 ? 13.103 -2.266 -5.962 1.00 84.62 96 THR A O 1
ATOM 784 N N . GLY A 1 97 ? 13.533 -0.236 -6.830 1.00 82.75 97 GLY A N 1
ATOM 785 C CA . GLY A 1 97 ? 13.456 0.504 -5.572 1.00 82.75 97 GLY A CA 1
ATOM 786 C C . GLY A 1 97 ? 12.065 0.487 -4.936 1.00 82.75 97 GLY A C 1
ATOM 787 O O . GLY A 1 97 ? 11.962 0.430 -3.718 1.00 82.75 97 GLY A O 1
ATOM 788 N N . LEU A 1 98 ? 10.992 0.466 -5.735 1.00 75.81 98 LEU A N 1
ATOM 789 C CA . LEU A 1 98 ? 9.608 0.375 -5.240 1.00 75.81 98 LEU A CA 1
ATOM 790 C C . LEU A 1 98 ? 9.183 -1.040 -4.813 1.00 75.81 98 LEU A C 1
ATOM 792 O O . LEU A 1 98 ? 8.117 -1.189 -4.216 1.00 75.81 98 LEU A O 1
ATOM 796 N N . ARG A 1 99 ? 9.972 -2.073 -5.144 1.00 68.06 99 ARG A N 1
ATOM 797 C CA . ARG A 1 99 ? 9.726 -3.468 -4.731 1.00 68.06 99 ARG A CA 1
ATOM 798 C C . ARG A 1 99 ? 10.396 -3.850 -3.406 1.00 68.06 99 ARG A C 1
ATOM 800 O O . ARG A 1 99 ? 10.064 -4.915 -2.887 1.00 68.06 99 ARG A O 1
ATOM 807 N N . ARG A 1 100 ? 11.345 -3.051 -2.909 1.00 58.25 100 ARG A N 1
ATOM 808 C CA . ARG A 1 100 ? 11.990 -3.237 -1.597 1.00 58.25 100 ARG A CA 1
ATOM 809 C C . ARG A 1 100 ? 11.197 -2.539 -0.500 1.00 58.25 100 ARG A C 1
ATOM 811 O O . ARG A 1 100 ? 11.199 -3.088 0.620 1.00 58.25 100 ARG A O 1
#

Mean predicted aligned error: 12.32 Å

Sequence (100 aa):
MMQRNRLFGIIFCAVLLILFSADLSHAQWWKNKDLTAKLKLTEKQSKAIDVIYDGYVRKLMIMSKKLMDNNRKLNQLLLKEDIDEKEVIGVADEVTGLRR

Radius of gyration: 23.48 Å; Cα contacts (8 Å, |Δi|>4): 30; chains: 1; bounding box: 48×50×58 Å

Foldseek 3Di:
DVVVVVVVVVVVVVVVVVVVVVVVCVLLVLVDPVVCVVVVPDPVNSVVVVVVSVVVVVVVVVLVVLLVVLVVVLVVQVPDPDHPPVVNVVSVVSNVVSVD

Solvent-accessible surface area (backbone atoms only — not comparable to full-atom values): 5713 Å² total; per-residue (Å²): 117,74,67,60,55,51,53,53,50,52,51,53,53,49,52,50,51,54,60,65,54,48,63,69,47,64,83,46,45,73,73,38,66,70,55,27,58,76,68,64,57,47,72,70,54,46,53,51,52,49,53,54,48,54,52,50,54,51,51,50,50,53,51,51,50,52,45,53,54,37,52,51,51,43,55,57,49,74,70,41,95,73,67,60,61,68,60,49,51,52,42,50,50,53,47,56,61,73,73,111

pLDDT: mean 80.63, std 14.06, range [46.09, 94.19]